Protein AF-A0A542PXJ5-F1 (afdb_monomer_lite)

Radius of gyration: 18.36 Å; chains: 1; bounding box: 33×28×48 Å

Sequence (75 aa):
MQHVTCTGTALAMALLPLVVVGALLAKALATDPMTPVNAMITSGGHRARISPSEWRRCRRSAAGALRRWKAAERR

Structure (mmCIF, N/CA/C/O backbone):
data_AF-A0A542PXJ5-F1
#
_entry.id   AF-A0A542PXJ5-F1
#
loop_
_atom_site.group_PDB
_atom_site.id
_atom_site.type_symbol
_atom_site.label_atom_id
_atom_site.label_alt_id
_atom_site.label_comp_id
_atom_site.label_asym_id
_atom_site.label_entity_id
_atom_site.label_seq_id
_atom_site.pdbx_PDB_ins_code
_atom_site.Cartn_x
_atom_site.Cartn_y
_atom_site.Cartn_z
_atom_site.occupancy
_atom_site.B_iso_or_equiv
_atom_site.auth_seq_id
_atom_site.auth_comp_id
_atom_site.auth_asym_id
_atom_site.auth_atom_id
_atom_site.pdbx_PDB_model_num
ATOM 1 N N . MET A 1 1 ? -19.963 -13.783 26.641 1.00 55.12 1 MET A N 1
ATOM 2 C CA . MET A 1 1 ? -19.867 -14.109 25.195 1.00 55.12 1 MET A CA 1
ATOM 3 C C . MET A 1 1 ? -19.418 -12.934 24.319 1.00 55.12 1 MET A C 1
ATOM 5 O O . MET A 1 1 ? -18.570 -13.137 23.462 1.00 55.12 1 MET A O 1
ATOM 9 N N . GLN A 1 2 ? -19.904 -11.706 24.539 1.00 59.66 2 GLN A N 1
ATOM 10 C CA . GLN A 1 2 ? -19.526 -10.534 23.723 1.00 59.66 2 GLN A CA 1
ATOM 11 C C . GLN A 1 2 ? -18.028 -10.175 23.794 1.00 59.66 2 GLN A C 1
ATOM 13 O O . GLN A 1 2 ? -17.427 -9.839 22.779 1.00 59.66 2 GLN A O 1
ATOM 18 N N . HIS A 1 3 ? -17.401 -10.328 24.966 1.00 55.41 3 HIS A N 1
ATOM 19 C CA . HIS A 1 3 ? -15.980 -10.017 25.164 1.00 55.41 3 HIS A CA 1
ATOM 20 C C . HIS A 1 3 ? -15.047 -10.908 24.324 1.00 55.41 3 HIS A C 1
ATOM 22 O O . HIS A 1 3 ? -14.101 -10.415 23.725 1.00 55.41 3 HIS A O 1
ATOM 28 N N . VAL A 1 4 ? -15.365 -12.204 24.208 1.00 60.84 4 VAL A N 1
ATOM 29 C CA . VAL A 1 4 ? -14.591 -13.186 23.421 1.00 60.84 4 VAL A CA 1
ATOM 30 C C . VAL A 1 4 ? -14.703 -12.911 21.917 1.00 60.84 4 VAL A C 1
ATOM 32 O O . VAL A 1 4 ? -13.757 -13.101 21.158 1.00 60.84 4 VAL A O 1
ATOM 35 N N . THR A 1 5 ? -15.864 -12.414 21.483 1.00 61.75 5 THR A N 1
ATOM 36 C CA . THR A 1 5 ? -16.080 -12.021 20.083 1.00 61.75 5 THR A CA 1
ATOM 37 C C . THR A 1 5 ? -15.316 -10.732 19.768 1.00 61.75 5 THR A C 1
ATOM 39 O O . THR A 1 5 ? -14.683 -10.634 18.720 1.00 61.75 5 THR A O 1
ATOM 42 N N . CYS A 1 6 ? -15.302 -9.779 20.707 1.00 64.94 6 CYS A N 1
ATOM 43 C CA . CYS A 1 6 ? -14.586 -8.511 20.581 1.00 64.94 6 CYS A CA 1
ATOM 44 C C . CYS A 1 6 ? -13.062 -8.715 20.493 1.00 64.94 6 CYS A C 1
ATOM 46 O O . CYS A 1 6 ? -12.422 -8.186 19.581 1.00 64.94 6 CYS A O 1
ATOM 48 N N . THR A 1 7 ? -12.489 -9.559 21.360 1.00 69.06 7 THR A N 1
ATOM 49 C CA . THR A 1 7 ? -11.054 -9.896 21.329 1.00 69.06 7 THR A CA 1
ATOM 50 C C . THR A 1 7 ? -10.664 -10.638 20.049 1.00 69.06 7 THR A C 1
ATOM 52 O O . THR A 1 7 ? -9.632 -10.325 19.456 1.00 69.06 7 THR A O 1
ATOM 55 N N . GLY A 1 8 ? -11.512 -11.551 19.562 1.00 71.06 8 GLY A N 1
ATOM 56 C CA . GLY A 1 8 ? -11.309 -12.236 18.282 1.00 71.06 8 GLY A CA 1
ATOM 57 C C . GLY A 1 8 ? -11.308 -11.279 17.086 1.00 71.06 8 GLY A C 1
ATOM 58 O O . GLY A 1 8 ? -10.420 -11.342 16.235 1.00 71.06 8 GLY A O 1
ATOM 59 N N . THR A 1 9 ? -12.248 -10.330 17.042 1.00 73.00 9 THR A N 1
ATOM 60 C CA . THR A 1 9 ? -12.286 -9.311 15.981 1.00 73.00 9 THR A CA 1
ATOM 61 C C . THR A 1 9 ? -11.123 -8.323 16.055 1.00 73.00 9 THR A C 1
ATOM 63 O O . THR A 1 9 ? -10.606 -7.921 15.014 1.00 73.00 9 THR A O 1
ATOM 66 N N . ALA A 1 10 ? -10.666 -7.961 17.257 1.00 76.88 10 ALA A N 1
ATOM 67 C CA . ALA A 1 10 ? -9.508 -7.091 17.437 1.00 76.88 10 ALA A CA 1
ATOM 68 C C . ALA A 1 10 ? -8.223 -7.750 16.912 1.00 76.88 10 ALA A C 1
ATOM 70 O O . ALA A 1 10 ? -7.473 -7.124 16.162 1.00 76.88 10 ALA A O 1
ATOM 71 N N . LEU A 1 11 ? -8.015 -9.034 17.224 1.00 71.56 11 LEU A N 1
ATOM 72 C CA . LEU A 1 11 ? -6.870 -9.801 16.733 1.00 71.56 11 LEU A CA 1
ATOM 73 C C . LEU A 1 11 ? -6.894 -9.933 15.202 1.00 71.56 11 LEU A C 1
ATOM 75 O O . LEU A 1 11 ? -5.880 -9.708 14.546 1.00 71.56 11 LEU A O 1
ATOM 7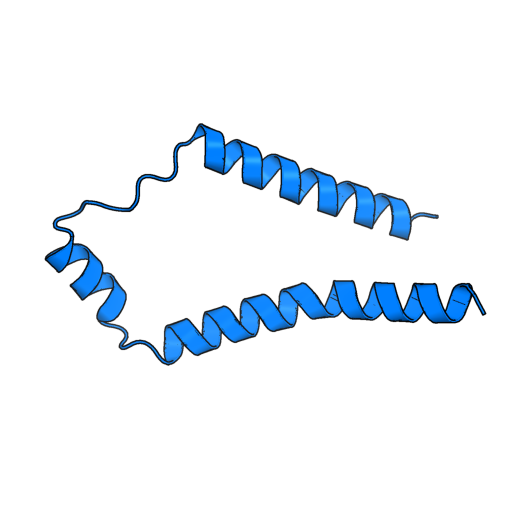9 N N . ALA A 1 12 ? -8.060 -10.215 14.611 1.00 81.00 12 ALA A N 1
ATOM 80 C CA . ALA A 1 12 ? -8.212 -10.293 13.158 1.00 81.00 12 ALA A CA 1
ATOM 81 C C . ALA A 1 12 ? -7.854 -8.966 12.465 1.00 81.00 12 ALA A C 1
ATOM 83 O O . ALA A 1 12 ? -7.139 -8.959 11.463 1.00 81.00 12 ALA A O 1
ATOM 84 N N . MET A 1 13 ? -8.290 -7.834 13.024 1.00 78.25 13 MET A N 1
ATOM 85 C CA . MET A 1 13 ? -7.986 -6.504 12.485 1.00 78.25 13 MET A CA 1
ATOM 86 C C . MET A 1 13 ? -6.520 -6.101 12.677 1.00 78.25 13 MET A C 1
ATOM 88 O O . MET A 1 13 ? -5.991 -5.363 11.851 1.00 78.25 13 MET A O 1
ATOM 92 N N . ALA A 1 14 ? -5.853 -6.586 13.727 1.00 78.44 14 ALA A N 1
ATOM 93 C CA . ALA A 1 14 ? -4.426 -6.356 13.952 1.00 78.44 14 ALA A CA 1
ATOM 94 C C . ALA A 1 14 ? -3.541 -7.181 13.002 1.00 78.44 14 ALA A C 1
ATOM 96 O O . ALA A 1 14 ? -2.493 -6.710 12.564 1.00 78.44 14 ALA A O 1
ATOM 97 N N . LEU A 1 15 ? -3.976 -8.395 12.649 1.00 81.19 15 LEU A N 1
ATOM 98 C CA . LEU A 1 15 ? -3.249 -9.288 11.742 1.00 81.19 15 LEU A CA 1
ATOM 99 C C 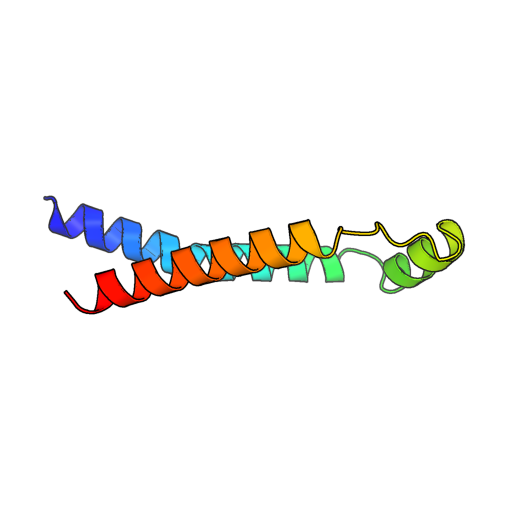. LEU A 1 15 ? -3.495 -8.966 10.262 1.00 81.19 15 LEU A C 1
ATOM 101 O O . LEU A 1 15 ? -2.623 -9.210 9.428 1.00 81.19 15 LEU A O 1
ATOM 105 N N . LEU A 1 16 ? -4.645 -8.375 9.925 1.00 82.12 16 LEU A N 1
ATOM 106 C CA . LEU A 1 16 ? -5.019 -8.055 8.546 1.00 82.12 16 LEU A CA 1
ATOM 107 C C . LEU A 1 16 ? -3.978 -7.182 7.805 1.00 82.12 16 LEU A C 1
ATOM 109 O O . LEU A 1 16 ? -3.605 -7.550 6.690 1.00 82.12 16 LEU A O 1
ATOM 113 N N . PRO A 1 17 ? -3.437 -6.084 8.377 1.00 82.50 17 PRO A N 1
ATOM 114 C CA . PRO A 1 17 ? -2.385 -5.299 7.736 1.00 82.50 17 PRO A CA 1
ATOM 115 C C . PRO A 1 17 ? -1.124 -6.116 7.466 1.00 82.50 17 PRO A C 1
ATOM 117 O O . PRO A 1 17 ? -0.516 -5.958 6.413 1.00 82.50 17 PRO A O 1
ATOM 120 N N . LEU A 1 18 ? -0.743 -7.001 8.390 1.00 83.75 18 LEU A N 1
ATOM 121 C CA . LEU A 1 18 ? 0.471 -7.804 8.265 1.00 83.75 18 LEU A CA 1
ATOM 122 C C . LEU A 1 18 ? 0.347 -8.813 7.119 1.00 83.75 18 LEU A C 1
ATOM 124 O O . LEU A 1 18 ? 1.267 -8.952 6.318 1.00 83.75 18 LEU A O 1
ATOM 128 N N . VAL A 1 19 ? -0.819 -9.453 6.993 1.00 84.62 19 VAL A N 1
ATOM 129 C CA . VAL A 1 19 ? -1.116 -10.380 5.893 1.00 84.62 19 VAL A CA 1
ATOM 130 C C . VAL A 1 19 ? -1.170 -9.643 4.557 1.00 84.62 19 VAL A C 1
ATOM 132 O O . VAL A 1 19 ? -0.590 -10.112 3.583 1.00 84.62 19 VAL A O 1
ATOM 135 N N . VAL A 1 20 ? -1.815 -8.474 4.497 1.00 80.56 20 VAL A N 1
ATOM 136 C CA . VAL A 1 20 ? -1.896 -7.676 3.264 1.00 80.56 20 VAL A CA 1
ATOM 137 C C . VAL A 1 20 ? -0.506 -7.199 2.839 1.00 80.56 20 VAL A C 1
ATOM 139 O O . VAL A 1 20 ? -0.119 -7.403 1.693 1.00 80.56 20 VAL A O 1
ATOM 142 N N . VAL A 1 21 ? 0.280 -6.625 3.753 1.00 82.31 21 VAL A N 1
ATOM 143 C CA . VAL A 1 21 ? 1.644 -6.155 3.463 1.00 82.31 21 VAL A CA 1
ATOM 144 C C . VAL A 1 21 ? 2.555 -7.320 3.075 1.00 82.31 21 VAL A C 1
ATOM 146 O O . VAL A 1 21 ? 3.274 -7.213 2.085 1.00 82.31 21 VAL A O 1
ATOM 149 N N . GLY A 1 22 ? 2.489 -8.446 3.789 1.00 78.81 22 GLY A N 1
ATOM 150 C CA . GLY A 1 22 ? 3.257 -9.650 3.472 1.00 78.81 22 GLY A CA 1
ATOM 151 C C . GLY A 1 22 ? 2.893 -10.241 2.109 1.00 78.81 22 GLY A C 1
ATOM 152 O O . GLY A 1 22 ? 3.781 -10.581 1.333 1.00 78.81 22 GLY A O 1
ATOM 153 N N . ALA A 1 23 ? 1.603 -10.291 1.769 1.00 80.38 23 ALA A N 1
ATOM 154 C CA . ALA A 1 23 ? 1.139 -10.756 0.465 1.00 80.38 23 ALA A CA 1
ATOM 155 C C . ALA A 1 23 ? 1.569 -9.814 -0.668 1.00 80.38 23 ALA A C 1
ATOM 157 O O . ALA A 1 23 ? 2.027 -10.286 -1.704 1.00 80.38 23 ALA A O 1
ATOM 158 N N . LEU A 1 24 ? 1.473 -8.493 -0.478 1.00 77.44 24 LEU A N 1
ATOM 159 C CA . LEU A 1 24 ? 1.972 -7.517 -1.452 1.00 77.44 24 LEU A CA 1
ATOM 160 C C . LEU A 1 24 ? 3.488 -7.632 -1.646 1.00 77.44 24 LEU A C 1
ATOM 162 O O . LEU A 1 24 ? 3.952 -7.613 -2.783 1.00 77.44 24 LEU A O 1
ATOM 166 N N . LEU A 1 25 ? 4.249 -7.792 -0.561 1.00 78.56 25 LEU A N 1
ATOM 167 C CA . LEU A 1 25 ? 5.699 -7.956 -0.620 1.00 78.56 25 LEU A CA 1
ATOM 168 C C . LEU A 1 25 ? 6.085 -9.258 -1.333 1.00 78.56 25 LEU A C 1
ATOM 170 O O . LEU A 1 25 ? 6.920 -9.238 -2.231 1.00 78.56 25 LEU A O 1
ATOM 174 N N . ALA A 1 26 ? 5.430 -10.373 -1.006 1.00 78.19 26 ALA A N 1
ATOM 175 C CA . ALA A 1 26 ? 5.648 -11.651 -1.678 1.00 78.19 26 ALA A CA 1
ATOM 176 C C . ALA A 1 26 ? 5.300 -11.583 -3.172 1.00 78.19 26 ALA A C 1
ATOM 178 O O . ALA A 1 26 ? 6.035 -12.115 -3.998 1.00 78.19 26 ALA A O 1
ATOM 179 N N . LYS A 1 27 ? 4.214 -10.892 -3.544 1.00 70.88 27 LYS A N 1
ATOM 180 C CA . LYS A 1 27 ? 3.855 -10.663 -4.952 1.00 70.88 27 LYS A CA 1
ATOM 181 C C . LYS A 1 27 ? 4.895 -9.808 -5.671 1.00 70.88 27 LYS A C 1
ATOM 183 O O . LYS A 1 27 ? 5.231 -10.136 -6.799 1.00 70.88 27 LYS A O 1
ATOM 188 N N . ALA A 1 28 ? 5.428 -8.776 -5.019 1.00 68.62 28 ALA A N 1
ATOM 189 C CA . ALA A 1 28 ? 6.482 -7.935 -5.580 1.00 68.62 28 ALA A CA 1
ATOM 190 C C . ALA A 1 28 ? 7.805 -8.694 -5.784 1.00 68.62 28 ALA A C 1
ATOM 192 O O . ALA A 1 28 ? 8.513 -8.429 -6.747 1.00 68.62 28 ALA A O 1
ATOM 193 N N . LEU A 1 29 ? 8.124 -9.653 -4.910 1.00 69.94 29 LEU A N 1
ATOM 194 C CA . LEU A 1 29 ? 9.290 -10.533 -5.059 1.00 69.94 29 LEU A CA 1
ATOM 195 C C . LEU A 1 29 ? 9.067 -11.643 -6.097 1.00 69.94 29 LEU A C 1
ATOM 197 O O . LEU A 1 29 ? 10.015 -12.088 -6.734 1.00 69.94 29 LEU A O 1
ATOM 201 N N . ALA A 1 30 ? 7.821 -12.095 -6.262 1.00 66.62 30 ALA A N 1
ATOM 202 C CA . ALA A 1 30 ? 7.437 -13.071 -7.281 1.00 66.62 30 ALA A CA 1
ATOM 203 C C . ALA A 1 30 ? 7.357 -12.459 -8.690 1.00 66.62 30 ALA A C 1
ATOM 205 O O . ALA A 1 30 ? 7.393 -13.186 -9.681 1.00 66.62 30 ALA A O 1
ATOM 206 N N . THR A 1 31 ? 7.232 -11.135 -8.793 1.00 65.56 31 THR A N 1
ATOM 207 C CA . THR A 1 31 ? 7.415 -10.416 -10.052 1.00 65.56 31 THR A CA 1
ATOM 208 C C . THR A 1 31 ? 8.897 -10.163 -10.283 1.00 65.56 31 THR A C 1
ATOM 210 O O . THR A 1 31 ? 9.581 -9.682 -9.385 1.00 65.56 31 THR A O 1
ATOM 213 N N . ASP A 1 32 ? 9.375 -10.462 -11.493 1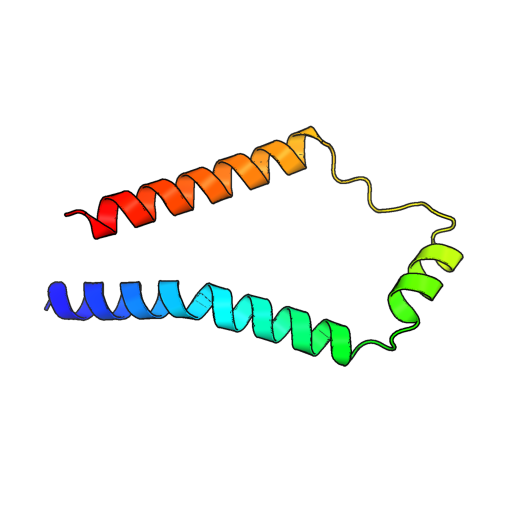.00 67.44 32 ASP A N 1
ATOM 214 C CA . ASP A 1 32 ? 10.729 -10.136 -11.950 1.00 67.44 32 ASP A CA 1
ATOM 215 C C . ASP A 1 32 ? 11.091 -8.698 -11.522 1.00 67.44 32 ASP A C 1
ATOM 217 O O . ASP A 1 32 ? 10.277 -7.796 -11.762 1.00 67.44 32 ASP A O 1
ATOM 221 N N . PRO A 1 33 ? 12.257 -8.450 -10.890 1.00 68.12 33 PRO A N 1
ATOM 222 C CA . PRO A 1 33 ? 12.692 -7.108 -10.492 1.00 68.12 33 PRO A CA 1
ATOM 223 C C . PRO A 1 33 ? 12.688 -6.097 -11.646 1.00 68.12 33 PRO A C 1
ATOM 225 O O . PRO A 1 33 ? 12.601 -4.891 -11.401 1.00 68.12 33 PRO A O 1
ATOM 228 N N . MET A 1 34 ? 12.724 -6.560 -12.898 1.00 78.88 34 MET A N 1
ATOM 229 C CA . MET A 1 34 ? 12.590 -5.708 -14.076 1.00 78.88 34 MET A CA 1
ATOM 230 C C . MET A 1 34 ? 11.141 -5.352 -14.417 1.00 78.88 34 MET A C 1
ATOM 232 O O . MET A 1 34 ? 10.931 -4.402 -15.153 1.00 78.88 34 MET A O 1
ATOM 236 N N . THR A 1 35 ? 10.124 -6.007 -13.856 1.00 75.94 35 THR A N 1
ATOM 237 C CA . THR A 1 35 ? 8.693 -5.688 -14.052 1.00 75.94 35 THR A CA 1
ATOM 238 C C . THR A 1 35 ? 8.359 -4.199 -13.888 1.00 75.94 35 THR A C 1
ATOM 240 O O . THR A 1 35 ? 7.704 -3.661 -14.778 1.00 75.94 35 THR A O 1
ATOM 243 N N . PRO A 1 36 ? 8.790 -3.475 -12.832 1.00 67.25 36 PRO A N 1
ATOM 244 C CA . PRO A 1 36 ? 8.553 -2.032 -12.739 1.00 67.25 36 PRO A CA 1
ATOM 245 C C . PRO A 1 36 ? 9.266 -1.231 -13.838 1.00 67.25 36 PRO A C 1
ATOM 247 O O . PRO A 1 36 ? 8.722 -0.235 -14.316 1.00 67.25 36 PRO A O 1
ATOM 250 N N . VAL A 1 37 ? 10.459 -1.661 -14.259 1.00 73.38 37 VAL A N 1
ATOM 251 C CA . VAL A 1 37 ? 11.239 -1.017 -15.328 1.00 73.38 37 VAL A CA 1
ATOM 252 C C . VAL A 1 37 ? 10.589 -1.270 -16.688 1.00 73.38 37 VAL A C 1
ATOM 254 O O . VAL A 1 37 ? 10.341 -0.328 -17.431 1.00 73.38 37 VAL A O 1
ATOM 257 N N . ASN A 1 38 ? 10.210 -2.511 -16.974 1.00 74.50 38 ASN A N 1
ATOM 258 C CA . ASN A 1 38 ? 9.493 -2.926 -18.172 1.00 74.50 38 ASN A CA 1
ATOM 259 C C . ASN A 1 38 ? 8.131 -2.244 -18.246 1.00 74.50 38 ASN A C 1
ATOM 261 O O . ASN A 1 38 ? 7.796 -1.669 -19.269 1.00 74.50 38 ASN A O 1
ATOM 265 N N . ALA A 1 39 ? 7.380 -2.189 -17.146 1.00 74.06 39 ALA A N 1
ATOM 266 C CA . ALA A 1 39 ? 6.129 -1.446 -17.096 1.00 74.06 39 ALA A CA 1
ATOM 267 C C . ALA A 1 39 ? 6.345 0.050 -17.366 1.00 74.06 39 ALA A C 1
ATOM 269 O O . ALA A 1 39 ? 5.529 0.664 -18.045 1.00 74.06 39 ALA A O 1
ATOM 270 N N . MET A 1 40 ? 7.436 0.653 -16.887 1.00 74.44 40 MET A N 1
ATOM 271 C CA . MET A 1 40 ? 7.771 2.056 -17.159 1.00 74.44 40 MET A CA 1
ATOM 272 C C . MET A 1 40 ? 8.161 2.297 -18.625 1.00 74.44 40 MET A C 1
ATOM 274 O O . MET A 1 40 ? 7.705 3.280 -19.208 1.00 74.44 40 MET A O 1
ATOM 278 N N . ILE A 1 41 ? 8.955 1.401 -19.215 1.00 74.88 41 ILE A N 1
ATOM 279 C CA . ILE A 1 41 ? 9.375 1.453 -20.622 1.00 74.88 41 ILE A CA 1
ATOM 280 C C . ILE A 1 41 ? 8.169 1.219 -21.540 1.00 74.88 41 ILE A C 1
ATOM 282 O O . ILE A 1 41 ? 7.896 2.037 -22.412 1.00 74.88 41 ILE A O 1
ATOM 286 N N . THR A 1 42 ? 7.397 0.157 -21.303 1.00 78.75 42 THR A N 1
ATOM 287 C CA . THR A 1 42 ? 6.203 -0.202 -22.081 1.00 78.75 42 THR A CA 1
ATOM 288 C C . THR A 1 42 ? 5.083 0.828 -21.937 1.00 78.75 42 THR A C 1
ATOM 290 O O . THR A 1 42 ? 4.399 1.113 -22.913 1.00 78.75 42 THR A O 1
ATOM 293 N N . SER A 1 43 ? 4.895 1.429 -20.755 1.00 72.25 43 SER A N 1
ATOM 294 C CA . SER A 1 43 ? 3.924 2.524 -20.579 1.00 72.25 43 SER A CA 1
ATOM 295 C C . SER A 1 43 ? 4.435 3.880 -21.070 1.00 72.25 43 SER A C 1
ATOM 297 O O . SER A 1 43 ? 3.671 4.843 -21.059 1.00 72.25 43 SER A O 1
ATOM 299 N N . GLY A 1 44 ? 5.710 4.004 -21.458 1.00 71.81 44 GLY A N 1
ATOM 300 C CA . GLY A 1 44 ? 6.293 5.264 -21.929 1.00 71.81 44 GLY A CA 1
ATOM 301 C C . GLY A 1 44 ? 6.201 6.412 -20.915 1.00 71.81 44 GLY A C 1
ATOM 302 O O . GLY A 1 44 ? 6.052 7.568 -21.302 1.00 71.81 44 GLY A O 1
ATOM 303 N N . GLY A 1 45 ? 6.216 6.118 -19.609 1.00 66.62 45 GLY A N 1
ATOM 304 C CA . GLY A 1 45 ? 6.015 7.124 -18.555 1.00 66.62 45 GLY A CA 1
ATOM 305 C C . GLY A 1 45 ? 4.548 7.472 -18.260 1.00 66.62 45 GLY A C 1
ATOM 306 O O . GLY A 1 45 ? 4.280 8.340 -17.423 1.00 66.62 45 GLY A O 1
ATOM 307 N N . HIS A 1 46 ? 3.588 6.768 -18.864 1.00 64.38 46 HIS A N 1
ATOM 308 C CA . HIS A 1 46 ? 2.165 6.856 -18.542 1.00 64.38 46 HIS A CA 1
ATOM 309 C C . HIS A 1 46 ? 1.871 6.128 -17.220 1.00 64.38 46 HIS A C 1
ATOM 311 O O . HIS A 1 46 ? 1.200 5.099 -17.170 1.00 64.38 46 HIS A O 1
ATOM 317 N N . ARG A 1 47 ? 2.410 6.643 -16.106 1.00 64.81 47 ARG A N 1
ATOM 318 C CA . ARG A 1 47 ? 2.008 6.169 -14.778 1.00 64.81 47 ARG A CA 1
ATOM 319 C C . ARG A 1 47 ? 0.504 6.367 -14.645 1.00 64.81 47 ARG A C 1
ATOM 321 O O . ARG A 1 47 ? 0.015 7.450 -14.963 1.00 64.81 47 ARG A O 1
ATOM 328 N N . ALA A 1 48 ? -0.196 5.356 -14.127 1.00 65.00 48 ALA A N 1
ATOM 329 C CA . ALA A 1 48 ? -1.579 5.483 -13.689 1.00 65.00 48 ALA A CA 1
ATOM 330 C C . ALA A 1 48 ? -1.679 6.720 -12.782 1.00 65.00 48 ALA A C 1
ATOM 332 O O . ALA A 1 48 ? -1.228 6.703 -11.633 1.00 65.00 48 ALA A O 1
ATOM 333 N N . ARG A 1 49 ? -2.160 7.840 -13.333 1.00 66.00 49 ARG A N 1
ATOM 334 C CA . ARG A 1 49 ? -2.290 9.098 -12.602 1.00 66.00 49 ARG A CA 1
ATOM 335 C C . ARG A 1 49 ? -3.428 8.910 -11.617 1.00 66.00 49 ARG A C 1
ATOM 337 O O . ARG A 1 49 ? -4.576 9.195 -11.931 1.00 66.00 49 ARG A O 1
ATOM 344 N N . ILE A 1 50 ? -3.104 8.433 -10.420 1.00 70.88 50 ILE A N 1
ATOM 345 C CA . ILE A 1 50 ? -4.018 8.544 -9.289 1.00 70.88 50 IL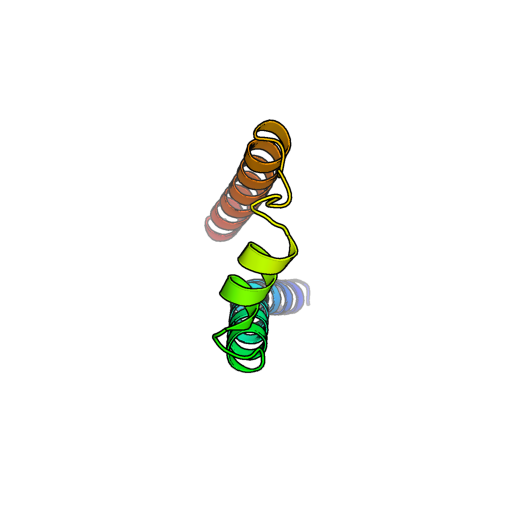E A CA 1
ATOM 346 C C . ILE A 1 50 ? -4.228 10.037 -9.079 1.00 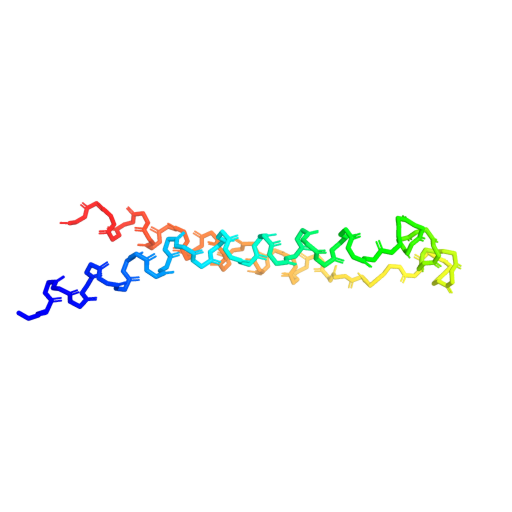70.88 50 ILE A C 1
ATOM 348 O O . ILE A 1 50 ? -3.263 10.785 -8.877 1.00 70.88 50 ILE A O 1
ATOM 352 N N . SER A 1 51 ? -5.475 10.489 -9.170 1.00 81.56 51 SER A N 1
ATOM 353 C CA . SER A 1 51 ? -5.757 11.906 -9.014 1.00 81.56 51 SER A CA 1
ATOM 354 C C . SER A 1 51 ? -5.321 12.350 -7.613 1.00 81.56 51 SER A C 1
ATOM 356 O O . SER A 1 51 ? -5.606 11.661 -6.625 1.00 81.56 51 SER A O 1
ATOM 358 N N . PRO A 1 52 ? -4.667 13.516 -7.456 1.00 80.69 52 PRO A N 1
ATOM 359 C CA . PRO A 1 52 ? -4.306 14.028 -6.137 1.00 80.69 52 PRO A CA 1
ATOM 360 C C . PRO A 1 52 ? -5.503 14.107 -5.173 1.00 80.69 52 PRO A C 1
ATOM 362 O O . PRO A 1 52 ? -5.329 14.025 -3.955 1.00 80.69 52 PRO A O 1
ATOM 365 N N . SER A 1 53 ? -6.728 14.262 -5.691 1.00 85.31 53 SER A N 1
ATOM 366 C CA . SER A 1 53 ? -7.957 14.244 -4.891 1.00 85.31 53 SER A CA 1
ATOM 367 C C . SER A 1 53 ? -8.286 12.852 -4.341 1.00 85.31 53 SER A C 1
ATOM 369 O O . SER A 1 53 ? -8.630 12.741 -3.161 1.00 85.31 53 SER A O 1
ATOM 371 N N . GLU A 1 54 ? -8.122 11.800 -5.141 1.00 84.19 54 GLU A N 1
ATOM 372 C CA . GLU A 1 54 ? -8.321 10.403 -4.743 1.00 84.19 54 GLU A CA 1
ATOM 373 C C . GLU A 1 54 ? -7.281 9.975 -3.716 1.00 84.19 54 GLU A C 1
ATOM 375 O O . GLU A 1 54 ? -7.634 9.412 -2.679 1.00 84.19 54 GLU A O 1
ATOM 380 N N . TRP A 1 55 ? -6.019 10.359 -3.924 1.00 84.44 55 TRP A N 1
ATOM 381 C CA . TRP A 1 55 ? -4.951 10.116 -2.957 1.00 84.44 55 TRP A CA 1
ATOM 382 C C . TRP A 1 55 ? -5.270 10.741 -1.596 1.00 84.44 55 TRP A C 1
ATOM 384 O O . TRP A 1 55 ? -5.200 10.093 -0.548 1.00 84.44 55 TRP A O 1
ATOM 394 N N . ARG A 1 56 ? -5.698 12.012 -1.592 1.00 85.56 56 ARG A N 1
ATOM 395 C CA . ARG A 1 56 ? -6.109 12.703 -0.362 1.00 85.56 56 ARG A CA 1
ATOM 396 C C . ARG A 1 56 ? -7.345 12.065 0.271 1.00 85.56 56 ARG A C 1
ATOM 398 O O . ARG A 1 56 ? -7.419 12.020 1.498 1.00 85.56 56 ARG A O 1
ATOM 405 N N . ARG A 1 57 ? -8.303 11.581 -0.525 1.00 86.50 57 ARG A N 1
ATOM 406 C CA . ARG A 1 57 ? -9.506 10.893 -0.034 1.00 86.50 57 ARG A CA 1
ATOM 407 C C . ARG A 1 57 ? -9.142 9.574 0.642 1.00 86.50 57 ARG A C 1
ATOM 409 O O . ARG A 1 57 ? -9.510 9.406 1.800 1.00 86.50 57 ARG A O 1
ATOM 416 N N . CYS A 1 58 ? -8.346 8.722 -0.003 1.00 84.06 58 CYS A N 1
ATOM 417 C CA . CYS A 1 58 ? -7.844 7.484 0.597 1.00 84.06 58 CYS A CA 1
ATOM 418 C C . CYS A 1 58 ? -7.069 7.755 1.887 1.00 84.06 58 CYS A C 1
ATOM 420 O O . CYS A 1 58 ? -7.350 7.141 2.915 1.00 84.06 58 CYS A O 1
ATOM 422 N N . ARG A 1 59 ? -6.169 8.746 1.884 1.00 85.06 59 ARG A N 1
ATOM 423 C CA . ARG A 1 59 ? -5.396 9.116 3.077 1.00 85.06 59 ARG A CA 1
ATOM 424 C C . ARG A 1 59 ? -6.285 9.569 4.235 1.00 85.06 59 ARG A C 1
ATOM 426 O O . ARG A 1 59 ? -6.038 9.198 5.380 1.00 85.06 59 ARG A O 1
ATOM 433 N N . ARG A 1 60 ? -7.325 10.364 3.963 1.00 88.81 60 ARG A N 1
ATOM 434 C CA . ARG A 1 60 ? -8.282 10.801 4.994 1.00 88.81 60 ARG A CA 1
ATOM 435 C C . ARG A 1 60 ? -9.108 9.641 5.536 1.00 88.81 60 ARG A C 1
ATOM 437 O O . ARG A 1 60 ? -9.279 9.569 6.750 1.00 88.81 60 ARG A O 1
ATOM 444 N N . SER A 1 61 ? -9.566 8.737 4.673 1.00 86.06 61 SER A N 1
ATOM 445 C CA . SER A 1 61 ? -10.300 7.536 5.083 1.00 86.06 61 SER A CA 1
ATOM 446 C C . SER A 1 61 ? -9.438 6.621 5.953 1.00 86.06 61 SER A C 1
ATOM 448 O O . SER A 1 61 ? -9.874 6.221 7.030 1.00 86.06 61 SER A O 1
ATOM 450 N N . ALA A 1 62 ? -8.186 6.380 5.556 1.00 83.19 62 ALA A N 1
ATOM 451 C CA . ALA A 1 62 ? -7.228 5.588 6.326 1.00 83.19 62 ALA A CA 1
ATOM 452 C C . ALA A 1 62 ? -6.918 6.226 7.691 1.00 83.19 62 ALA A C 1
ATOM 454 O O . ALA A 1 62 ? -6.970 5.563 8.725 1.00 83.19 62 ALA A O 1
ATOM 455 N N . ALA A 1 63 ? -6.681 7.541 7.727 1.00 86.88 63 ALA A N 1
ATOM 456 C CA . ALA A 1 63 ? -6.454 8.262 8.978 1.00 86.88 63 ALA A CA 1
ATOM 457 C C . ALA A 1 63 ? -7.701 8.279 9.883 1.00 86.88 63 ALA A C 1
ATOM 459 O O . ALA A 1 63 ? -7.580 8.241 11.106 1.00 86.88 63 ALA A O 1
ATOM 460 N N . GLY A 1 64 ? -8.902 8.335 9.301 1.00 87.25 64 GLY A N 1
ATOM 461 C CA . GLY A 1 64 ? -10.167 8.224 10.026 1.00 87.25 64 GLY A CA 1
ATOM 462 C C . GLY A 1 64 ? -10.348 6.849 10.665 1.00 87.25 64 GLY A C 1
ATOM 463 O O . GLY A 1 64 ? -10.678 6.770 11.847 1.00 87.25 64 GLY A O 1
ATOM 464 N N . ALA A 1 65 ? -10.064 5.779 9.921 1.00 79.19 65 ALA A N 1
ATOM 465 C CA . ALA A 1 65 ? -10.080 4.413 10.436 1.00 79.19 65 ALA A CA 1
ATOM 466 C C . ALA A 1 65 ? -9.077 4.230 11.588 1.00 79.19 65 ALA A C 1
ATOM 468 O O . ALA A 1 65 ? -9.448 3.734 12.650 1.00 79.19 65 ALA A O 1
ATOM 469 N N . LEU A 1 66 ? -7.850 4.738 11.435 1.00 83.19 66 LEU A N 1
ATOM 470 C CA . LEU A 1 66 ? -6.814 4.659 12.468 1.00 83.19 66 LEU A CA 1
ATOM 471 C C . LEU A 1 66 ? -7.183 5.437 13.741 1.00 83.19 66 LEU A C 1
ATOM 473 O O . LEU A 1 66 ? -6.931 4.976 14.852 1.00 83.19 66 LEU A O 1
ATOM 477 N N . ARG A 1 67 ? -7.801 6.617 13.602 1.00 82.81 67 ARG A N 1
ATOM 478 C CA . ARG A 1 67 ? -8.284 7.395 14.754 1.00 82.81 67 ARG A CA 1
ATOM 479 C C . ARG A 1 67 ? -9.402 6.679 15.501 1.00 82.81 67 ARG A C 1
ATOM 481 O O . ARG A 1 67 ? -9.383 6.672 16.726 1.00 82.81 67 ARG A O 1
ATOM 488 N N . ARG A 1 68 ? -10.348 6.069 14.781 1.00 79.50 68 ARG A N 1
ATOM 489 C CA . ARG A 1 68 ? -11.429 5.272 15.382 1.00 79.50 68 ARG A CA 1
ATOM 490 C C . ARG A 1 68 ? -10.877 4.057 16.118 1.00 79.50 68 ARG A C 1
ATOM 492 O O . ARG A 1 68 ? -11.295 3.808 17.239 1.00 79.50 68 ARG A O 1
ATOM 499 N N . TRP A 1 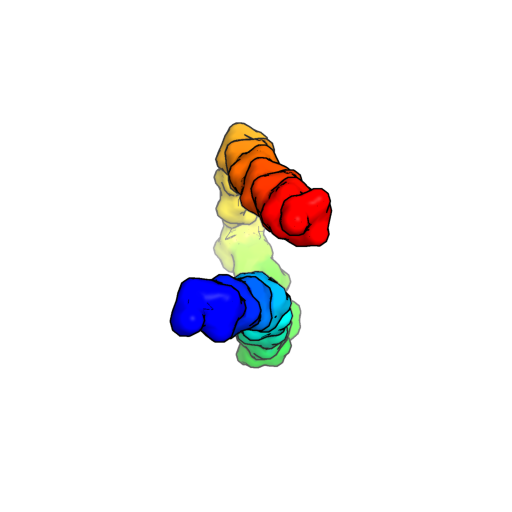69 ? -9.898 3.375 15.530 1.00 71.62 69 TRP A N 1
ATOM 500 C CA . TRP A 1 69 ? -9.187 2.275 16.178 1.00 71.62 69 TRP A CA 1
ATOM 501 C C . TRP A 1 69 ? -8.494 2.729 17.471 1.00 71.62 69 TRP A C 1
ATOM 503 O O . TRP A 1 69 ? -8.745 2.176 18.533 1.00 71.62 69 TRP A O 1
ATOM 513 N N . LYS A 1 70 ? -7.737 3.832 17.427 1.00 80.31 70 LYS A N 1
ATOM 514 C CA . LYS A 1 70 ? -7.062 4.392 18.611 1.00 80.31 70 LYS A CA 1
ATOM 515 C C . LYS A 1 70 ? -8.034 4.920 19.683 1.00 80.31 70 LYS A C 1
ATOM 517 O O . LYS A 1 70 ? -7.649 5.055 20.840 1.00 80.31 70 LYS A O 1
ATOM 522 N N . ALA A 1 71 ? -9.265 5.269 19.309 1.00 79.06 71 ALA A N 1
ATOM 523 C CA . ALA A 1 71 ? -10.316 5.653 20.251 1.00 79.06 71 ALA A CA 1
ATOM 524 C C . ALA A 1 71 ? -11.012 4.434 20.879 1.00 79.06 71 ALA A C 1
ATOM 526 O O . ALA A 1 71 ? -11.425 4.514 22.030 1.00 79.06 71 ALA A O 1
ATOM 527 N N . ALA A 1 72 ? -11.120 3.326 20.140 1.00 73.19 72 ALA A N 1
ATOM 528 C CA . ALA A 1 72 ? -11.611 2.050 20.652 1.00 73.19 72 ALA A CA 1
ATOM 529 C C . ALA A 1 72 ? -10.611 1.399 21.621 1.00 73.19 72 ALA A C 1
ATOM 531 O O . ALA A 1 72 ? -11.035 0.842 22.616 1.00 73.19 72 ALA A O 1
ATOM 532 N N . GLU A 1 73 ? -9.307 1.557 21.378 1.00 73.81 73 GLU A N 1
ATOM 533 C CA . GLU A 1 73 ? -8.233 1.075 22.266 1.00 73.81 73 GLU A CA 1
ATOM 534 C C . GLU A 1 73 ? -8.152 1.835 23.606 1.00 73.81 73 GLU A C 1
ATOM 536 O O . GLU A 1 73 ? -7.553 1.367 24.565 1.00 73.81 73 GLU A O 1
ATOM 541 N N . ARG A 1 74 ? -8.714 3.049 23.677 1.00 63.62 74 ARG A N 1
ATOM 542 C CA . ARG A 1 74 ? -8.677 3.902 24.880 1.00 63.62 74 ARG A CA 1
ATOM 543 C C . ARG A 1 74 ? -9.934 3.817 25.753 1.00 63.62 74 ARG A C 1
ATOM 545 O O . ARG A 1 74 ? -10.060 4.615 26.680 1.00 63.62 74 ARG A O 1
ATOM 552 N N . ARG A 1 75 ? -10.867 2.922 25.438 1.00 51.66 75 ARG A N 1
ATOM 553 C CA . ARG A 1 75 ? -12.080 2.656 26.222 1.00 51.66 75 ARG A CA 1
ATOM 554 C C . ARG A 1 75 ? -12.013 1.261 26.809 1.00 51.66 75 ARG A C 1
ATOM 556 O O . ARG A 1 75 ? -12.536 1.114 27.930 1.00 51.66 75 ARG A O 1
#

Secondary structure (DSSP, 8-state):
-HHHHHHHHHHHHHHHHHHHHHHHHHHHHHS-TTHHHHHHHHTTT------HHHHHHHHHHHHHHHHHHHHHTT-

pLDDT: mean 75.01, std 8.48, range [51.66, 88.81]

Foldseek 3Di:
DVVVVVVVVLVVVVCVVVVVVVVVVVVCVVDDVCVVVCCCVVCVNPDPCPDPVNVVVVVVVVVVVVVVVVVVVVD